Protein AF-A0A6A1UNX5-F1 (afdb_monomer)

Radius of gyration: 16.28 Å; Cα contacts (8 Å, |Δi|>4): 36; chains: 1; bounding box: 30×56×42 Å

Mean predicted aligned error: 11.14 Å

Solvent-accessible surface area (backbone atoms only — not comparable to full-atom values): 4868 Å² total; per-residue (Å²): 138,88,80,82,87,82,77,85,83,75,88,81,65,91,84,60,61,74,75,61,78,50,74,69,37,51,51,30,41,56,50,31,50,66,76,36,44,93,85,38,82,64,33,52,59,56,29,22,73,54,15,80,91,45,48,46,68,53,53,51,51,52,49,50,51,49,54,46,54,68,62,53,70,78,71,83,126

Secondary structure (DSSP, 8-state):
-------------TTTTTTPPPHHHHHHHHHHHHHS-TTSTTHHHHHHHHSTT--HHHHHHHHHHHHHHHHHTT---

Sequence (77 aa):
MNTSDASPANGVSSSSEQEVWFAVQERALVQALKTFPKEANQRWERVAAAVPGKTVNQCKKKFALLKESFRNKKNVV

Structure (mmCIF, N/CA/C/O backbone):
data_AF-A0A6A1UNX5-F1
#
_entry.id   AF-A0A6A1UNX5-F1
#
loop_
_atom_site.group_PDB
_atom_site.id
_atom_site.type_symbol
_atom_site.label_atom_id
_atom_site.label_alt_id
_atom_site.label_comp_id
_atom_site.label_asym_id
_atom_site.label_entity_id
_atom_site.label_seq_id
_atom_site.pdbx_PDB_ins_code
_atom_site.Cartn_x
_atom_site.Cartn_y
_atom_site.Cartn_z
_atom_site.occupancy
_atom_site.B_iso_or_equiv
_atom_site.auth_seq_id
_atom_site.auth_comp_id
_atom_site.auth_asym_id
_atom_site.auth_atom_id
_atom_site.pdbx_PDB_model_num
ATOM 1 N N . MET A 1 1 ? 6.626 -28.777 -27.544 1.00 39.03 1 MET A N 1
ATOM 2 C CA . MET A 1 1 ? 7.986 -28.780 -26.966 1.00 39.03 1 MET A CA 1
ATOM 3 C C . MET A 1 1 ? 8.187 -27.451 -26.268 1.00 39.03 1 MET A C 1
ATOM 5 O O . MET A 1 1 ? 7.848 -26.421 -26.831 1.00 39.03 1 MET A O 1
ATOM 9 N N . ASN A 1 2 ? 8.577 -27.535 -25.003 1.00 41.47 2 ASN A N 1
ATOM 10 C CA . ASN A 1 2 ? 8.661 -26.472 -24.014 1.00 41.47 2 ASN A CA 1
ATOM 11 C C . ASN A 1 2 ? 9.928 -25.628 -24.209 1.00 41.47 2 ASN A C 1
ATOM 13 O O . ASN A 1 2 ? 11.011 -26.207 -24.205 1.00 41.47 2 ASN A O 1
ATOM 17 N N . THR A 1 3 ? 9.800 -24.300 -24.237 1.00 44.44 3 THR A N 1
ATOM 18 C CA . THR A 1 3 ? 10.895 -23.407 -23.829 1.00 44.44 3 THR A CA 1
ATOM 19 C C . THR A 1 3 ? 10.317 -22.256 -23.020 1.00 44.44 3 THR A C 1
ATOM 21 O O . THR A 1 3 ? 9.908 -21.218 -23.534 1.00 44.44 3 THR A O 1
ATOM 24 N N . SER A 1 4 ? 10.214 -22.517 -21.723 1.00 55.31 4 SER A N 1
ATOM 25 C CA . SER A 1 4 ? 10.261 -21.511 -20.672 1.00 55.31 4 SER A CA 1
ATOM 26 C C . SER A 1 4 ? 11.590 -20.747 -20.740 1.00 55.31 4 SER A C 1
ATOM 28 O O . SER A 1 4 ? 12.584 -21.307 -21.193 1.00 55.31 4 SER A O 1
ATOM 30 N N . ASP A 1 5 ? 11.587 -19.549 -20.158 1.00 48.47 5 ASP A N 1
ATOM 31 C CA . ASP A 1 5 ? 12.742 -18.709 -19.805 1.00 48.47 5 ASP A CA 1
ATOM 32 C C . ASP A 1 5 ? 13.151 -17.617 -20.805 1.00 48.47 5 ASP A C 1
ATOM 34 O O . ASP A 1 5 ? 13.798 -17.853 -21.818 1.00 48.47 5 ASP A O 1
ATOM 38 N N . ALA A 1 6 ? 12.806 -16.383 -20.438 1.00 47.50 6 ALA A N 1
ATOM 39 C CA . ALA A 1 6 ? 13.796 -15.318 -20.339 1.00 47.50 6 ALA A CA 1
ATOM 40 C C . ALA A 1 6 ? 13.24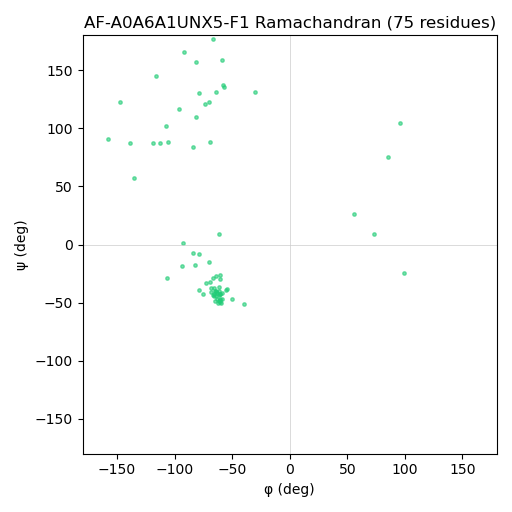4 -14.243 -19.395 1.00 47.50 6 ALA A C 1
ATOM 42 O O . ALA A 1 6 ? 12.517 -13.325 -19.782 1.00 47.50 6 ALA A O 1
ATOM 43 N N . SER A 1 7 ? 13.570 -14.403 -18.117 1.00 54.06 7 SER A N 1
ATOM 44 C CA . SER A 1 7 ? 13.520 -13.327 -17.131 1.00 54.06 7 SER A CA 1
ATOM 45 C C . SER A 1 7 ? 14.406 -12.161 -17.588 1.00 54.06 7 SER A C 1
ATOM 47 O O . SER A 1 7 ? 15.569 -12.403 -17.909 1.00 54.06 7 SER A O 1
ATOM 49 N N . PRO A 1 8 ? 13.980 -10.889 -17.514 1.00 56.00 8 PRO A N 1
ATOM 50 C CA . PRO A 1 8 ? 14.934 -9.805 -17.399 1.00 56.00 8 PRO A CA 1
ATOM 51 C C . PRO A 1 8 ? 15.294 -9.672 -15.917 1.00 56.00 8 PRO A C 1
ATOM 53 O O . PRO A 1 8 ? 14.732 -8.864 -15.179 1.00 56.00 8 PRO A O 1
ATOM 56 N N . ALA A 1 9 ? 16.244 -10.495 -15.477 1.00 58.56 9 ALA A N 1
ATOM 57 C CA . ALA A 1 9 ? 17.093 -10.136 -14.354 1.00 58.56 9 ALA A CA 1
ATOM 58 C C . ALA A 1 9 ? 17.997 -8.992 -14.83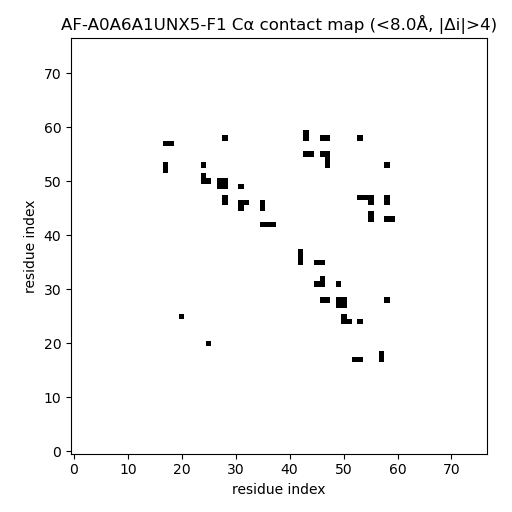3 1.00 58.56 9 ALA A C 1
ATOM 60 O O . ALA A 1 9 ? 19.077 -9.230 -15.362 1.00 58.56 9 ALA A O 1
ATOM 61 N N . ASN A 1 10 ? 17.532 -7.750 -14.700 1.00 58.12 10 ASN A N 1
ATOM 62 C CA . ASN A 1 10 ? 18.393 -6.586 -14.859 1.00 58.12 10 ASN A CA 1
ATOM 63 C C . 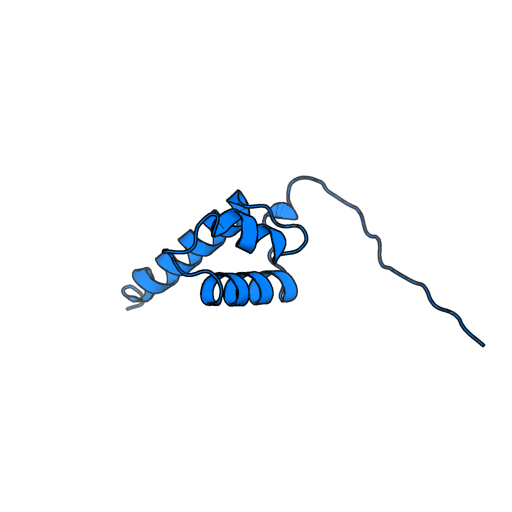ASN A 1 10 ? 18.660 -6.015 -13.469 1.00 58.12 10 ASN A C 1
ATOM 65 O O . ASN A 1 10 ? 17.902 -5.199 -12.956 1.00 58.12 10 ASN A O 1
ATOM 69 N N . GLY A 1 11 ? 19.710 -6.523 -12.828 1.00 67.94 11 GLY A N 1
ATOM 70 C CA . GLY A 1 11 ? 20.267 -5.899 -11.642 1.00 67.94 11 GLY A CA 1
ATOM 71 C C . GLY A 1 11 ? 21.185 -4.762 -12.060 1.00 67.94 11 GLY A C 1
ATOM 72 O O . GLY A 1 11 ? 22.271 -5.038 -12.555 1.00 67.94 11 GLY A O 1
ATOM 73 N N . VAL A 1 12 ? 20.785 -3.509 -11.816 1.00 47.03 12 VAL A N 1
ATOM 74 C CA . VAL A 1 12 ? 21.718 -2.382 -11.672 1.00 47.03 12 VAL A CA 1
ATOM 75 C C . VAL A 1 12 ? 21.153 -1.366 -10.670 1.00 47.03 12 VAL A C 1
ATOM 77 O O . VAL A 1 12 ? 20.109 -0.766 -10.893 1.00 47.03 12 VAL A O 1
ATOM 80 N N . SER A 1 13 ? 21.943 -1.109 -9.625 1.00 44.88 13 SER A N 1
ATOM 81 C CA . SER A 1 13 ? 21.856 0.014 -8.677 1.00 44.88 13 SER A CA 1
ATOM 82 C C . SER A 1 13 ? 20.916 -0.108 -7.470 1.00 44.88 13 SER A C 1
ATOM 84 O O . SER A 1 13 ? 19.898 0.572 -7.313 1.00 44.88 13 SER A O 1
ATOM 86 N N . SER A 1 14 ? 21.397 -0.910 -6.517 1.00 53.72 14 SER A N 1
ATOM 87 C CA . SER A 1 14 ? 21.192 -0.744 -5.079 1.00 53.72 14 SER A CA 1
ATOM 88 C C . SER A 1 14 ? 21.036 0.731 -4.670 1.00 53.72 14 SER A C 1
ATOM 90 O O . SER A 1 14 ? 21.870 1.570 -4.996 1.00 53.72 14 SER A O 1
ATOM 92 N N . SER A 1 15 ? 19.990 1.003 -3.885 1.00 50.31 15 SER A N 1
ATOM 93 C CA . SER A 1 15 ? 19.657 2.250 -3.167 1.00 50.31 15 SER A CA 1
ATOM 94 C C . SER A 1 15 ? 18.628 3.209 -3.801 1.00 50.31 15 SER A C 1
ATOM 96 O O . SER A 1 15 ? 17.934 3.886 -3.045 1.00 50.31 15 SER A O 1
ATOM 98 N N . SER A 1 16 ? 18.395 3.222 -5.123 1.00 52.66 16 SER A N 1
ATOM 99 C CA . SER A 1 16 ? 17.414 4.159 -5.736 1.00 52.66 16 SER A CA 1
ATOM 100 C C . SER A 1 16 ? 16.097 3.514 -6.196 1.00 52.66 16 SER A C 1
ATOM 102 O O . SER A 1 16 ? 15.039 4.138 -6.115 1.00 52.66 16 SER A O 1
ATOM 104 N N . GLU A 1 17 ? 16.099 2.233 -6.577 1.00 53.56 17 GLU A N 1
ATOM 105 C CA . GLU A 1 17 ? 14.874 1.502 -6.971 1.00 53.56 17 GLU A CA 1
ATOM 106 C C . GLU A 1 17 ? 13.924 1.216 -5.795 1.00 53.56 17 GLU A C 1
ATOM 108 O O . GLU A 1 17 ? 12.740 0.902 -5.952 1.00 53.56 17 GLU A O 1
ATOM 113 N N . GLN A 1 18 ? 14.430 1.366 -4.574 1.00 58.47 18 GLN A N 1
ATOM 11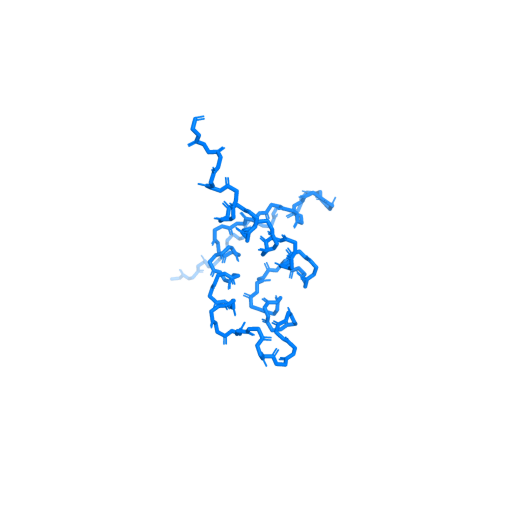4 C CA . GLN A 1 18 ? 13.660 1.203 -3.351 1.00 58.47 18 GLN A CA 1
ATOM 115 C C . GLN A 1 18 ? 12.535 2.241 -3.222 1.00 58.47 18 GLN A C 1
ATOM 117 O O . GLN A 1 18 ? 11.491 1.929 -2.643 1.00 58.47 18 GLN A O 1
ATOM 122 N N . GLU A 1 19 ? 12.681 3.422 -3.829 1.00 67.75 19 GLU A N 1
ATOM 123 C CA . GLU A 1 19 ? 11.650 4.465 -3.817 1.00 67.75 19 GLU A CA 1
ATOM 124 C C . GLU A 1 19 ? 10.714 4.425 -5.037 1.00 67.75 19 GLU A C 1
ATOM 126 O O . GLU A 1 19 ? 9.590 4.920 -4.958 1.00 67.75 19 GLU A O 1
ATOM 131 N N . VAL A 1 20 ? 11.105 3.766 -6.133 1.00 81.06 20 VAL A N 1
ATOM 132 C CA . VAL A 1 20 ? 10.263 3.632 -7.333 1.00 81.06 20 VAL A CA 1
ATOM 133 C C . VAL A 1 20 ? 9.126 2.641 -7.065 1.00 81.06 20 VAL A C 1
ATOM 135 O O . VAL A 1 20 ? 9.367 1.486 -6.716 1.00 81.06 20 VAL A O 1
ATOM 138 N N . TRP A 1 21 ? 7.873 3.089 -7.192 1.00 86.00 21 TRP A N 1
ATOM 139 C CA . TRP A 1 21 ? 6.680 2.251 -7.021 1.00 86.00 21 TRP A CA 1
ATOM 140 C C . TRP A 1 21 ? 6.180 1.756 -8.373 1.00 86.00 21 TRP A C 1
ATOM 142 O O . TR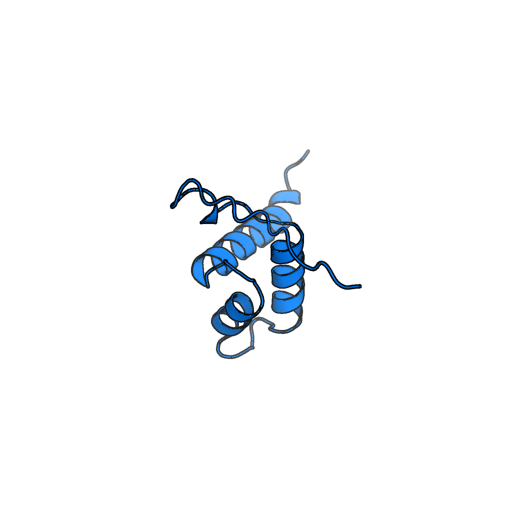P A 1 21 ? 5.729 2.549 -9.195 1.00 86.00 21 TRP A O 1
ATOM 152 N N . PHE A 1 22 ? 6.198 0.443 -8.581 1.00 88.00 22 PHE A N 1
ATOM 153 C CA . PHE A 1 22 ? 5.601 -0.166 -9.767 1.00 88.00 22 PHE A CA 1
ATOM 154 C C . PHE A 1 22 ? 4.086 -0.339 -9.605 1.00 88.00 22 PHE A C 1
ATOM 156 O O . PHE A 1 22 ? 3.576 -0.463 -8.489 1.00 88.00 22 PHE A O 1
ATOM 163 N N . ALA A 1 23 ? 3.358 -0.432 -10.723 1.00 88.06 23 ALA A N 1
ATOM 164 C CA . ALA A 1 23 ? 1.900 -0.584 -10.717 1.00 88.06 23 ALA A CA 1
ATOM 165 C C . ALA A 1 23 ? 1.423 -1.783 -9.874 1.00 88.06 23 ALA A C 1
ATOM 167 O O . ALA A 1 23 ? 0.424 -1.685 -9.164 1.00 88.06 23 ALA A O 1
ATOM 168 N N . VAL A 1 24 ? 2.155 -2.902 -9.904 1.00 89.81 24 VAL A N 1
ATOM 169 C CA . VAL A 1 24 ? 1.861 -4.089 -9.081 1.00 89.81 24 VAL A CA 1
ATOM 170 C C . VAL A 1 24 ? 2.009 -3.788 -7.588 1.00 89.81 24 VAL A C 1
ATOM 172 O O . VAL A 1 24 ? 1.132 -4.143 -6.804 1.00 89.81 24 VAL A O 1
ATOM 175 N N . GLN A 1 25 ? 3.074 -3.089 -7.192 1.00 91.75 25 GLN A N 1
ATOM 176 C CA . GLN A 1 25 ? 3.335 -2.741 -5.794 1.00 91.75 25 GLN A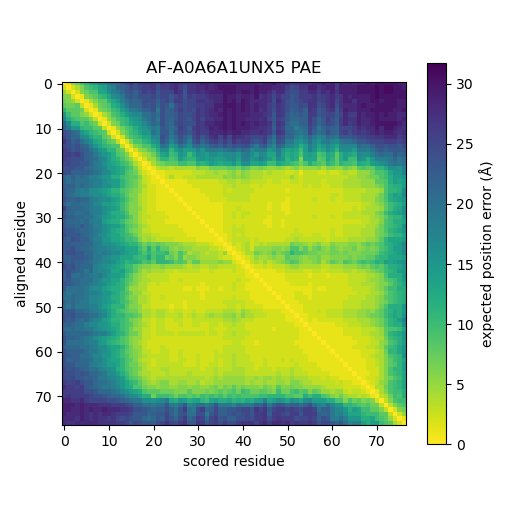 CA 1
ATOM 177 C C . GLN A 1 25 ? 2.322 -1.727 -5.263 1.00 91.75 25 GLN A C 1
ATOM 179 O O . GLN A 1 25 ? 1.848 -1.858 -4.139 1.00 91.75 25 GLN A O 1
ATOM 184 N N . GLU A 1 26 ? 1.961 -0.726 -6.067 1.00 90.19 26 GLU A N 1
ATOM 185 C CA . GLU A 1 26 ? 0.978 0.280 -5.669 1.00 90.19 26 GLU A CA 1
ATOM 186 C C . GLU A 1 26 ? -0.418 -0.334 -5.511 1.00 90.19 26 GLU A C 1
ATOM 188 O O . GLU A 1 26 ? -1.084 -0.105 -4.499 1.00 90.19 26 GLU A O 1
ATOM 193 N N . ARG A 1 27 ? -0.832 -1.197 -6.450 1.00 91.56 27 ARG A N 1
ATOM 194 C CA . ARG A 1 27 ? -2.077 -1.971 -6.331 1.00 91.56 27 ARG A CA 1
ATOM 195 C C . ARG A 1 27 ? -2.066 -2.840 -5.077 1.00 91.56 27 ARG A C 1
ATOM 197 O O . ARG A 1 27 ? -3.036 -2.809 -4.322 1.00 91.56 27 ARG A O 1
ATOM 204 N N . ALA A 1 28 ? -0.974 -3.562 -4.831 1.00 93.88 28 ALA A N 1
ATOM 205 C CA . ALA A 1 28 ? -0.821 -4.396 -3.646 1.00 93.88 28 ALA A CA 1
ATOM 206 C C . ALA A 1 28 ? -0.895 -3.580 -2.345 1.00 93.88 28 ALA A C 1
ATOM 208 O O . ALA A 1 28 ? -1.607 -3.972 -1.425 1.00 93.88 28 ALA A O 1
ATOM 209 N N . LEU A 1 29 ? -0.253 -2.406 -2.286 1.00 92.94 29 LEU A N 1
ATOM 210 C CA . LEU A 1 29 ? -0.311 -1.515 -1.126 1.00 92.94 29 LEU A CA 1
ATOM 211 C C . LEU A 1 29 ? -1.744 -1.050 -0.864 1.00 92.94 29 LEU A C 1
ATOM 213 O O . LEU A 1 29 ? -2.216 -1.127 0.267 1.00 92.94 29 LEU A O 1
ATOM 217 N N . VAL A 1 30 ? -2.452 -0.580 -1.892 1.00 91.69 30 VAL A N 1
ATOM 218 C CA . VAL A 1 30 ? -3.834 -0.102 -1.748 1.00 91.69 30 VAL A CA 1
ATOM 219 C C . VAL A 1 30 ? -4.763 -1.231 -1.304 1.00 91.69 30 VAL A C 1
ATOM 221 O O . VAL A 1 30 ? -5.595 -1.015 -0.424 1.00 91.69 30 VAL A O 1
ATOM 224 N N . GLN A 1 31 ? -4.615 -2.432 -1.868 1.00 94.25 31 GLN A N 1
ATOM 225 C CA . GLN A 1 31 ? -5.379 -3.608 -1.443 1.00 94.25 31 GLN A CA 1
ATOM 226 C C . GLN A 1 31 ? -5.071 -3.967 0.012 1.00 94.25 31 GLN A C 1
ATOM 228 O O . GLN A 1 31 ? -5.986 -4.047 0.826 1.00 94.25 31 GLN A O 1
ATOM 233 N N . ALA A 1 32 ? -3.795 -4.074 0.378 1.00 94.12 32 ALA A N 1
ATOM 234 C CA . ALA A 1 32 ? -3.392 -4.402 1.739 1.00 94.12 32 ALA A CA 1
ATOM 235 C C . ALA A 1 32 ? -3.866 -3.354 2.759 1.00 94.12 32 ALA A C 1
ATOM 237 O O . ALA A 1 32 ? -4.288 -3.706 3.855 1.00 94.12 32 ALA A O 1
ATOM 238 N N . LEU A 1 33 ? -3.870 -2.066 2.404 1.00 92.06 33 LEU A N 1
ATOM 239 C CA . LEU A 1 33 ? -4.394 -0.999 3.261 1.00 92.06 33 LEU A CA 1
ATOM 240 C C . LEU A 1 33 ? -5.911 -1.078 3.474 1.00 92.06 33 LEU A C 1
ATOM 242 O O . LEU A 1 33 ? -6.376 -0.619 4.519 1.00 92.06 33 LEU A O 1
ATOM 246 N N . LYS A 1 34 ? -6.664 -1.620 2.506 1.00 90.50 34 LYS A N 1
ATOM 247 C CA . LYS A 1 34 ? -8.103 -1.900 2.635 1.00 90.50 34 LYS A CA 1
ATOM 248 C C . LYS A 1 34 ? -8.353 -3.139 3.493 1.00 90.50 34 LYS A C 1
ATOM 250 O O . LYS A 1 34 ? -9.230 -3.107 4.347 1.00 90.50 34 LYS A O 1
ATOM 255 N N . THR A 1 35 ? -7.565 -4.193 3.292 1.00 93.19 35 THR A N 1
ATOM 256 C CA . THR A 1 35 ? -7.661 -5.450 4.050 1.00 93.19 35 THR A CA 1
ATOM 257 C C . THR A 1 35 ? -7.247 -5.277 5.510 1.00 93.19 35 THR A C 1
ATOM 259 O O . THR A 1 35 ? -7.845 -5.870 6.402 1.00 93.19 35 THR A O 1
ATOM 262 N N . PHE A 1 36 ? -6.229 -4.454 5.766 1.00 91.12 36 PHE A N 1
ATOM 263 C CA . PHE A 1 36 ? -5.693 -4.193 7.098 1.00 91.12 36 PHE A CA 1
ATOM 264 C C . PHE A 1 36 ? -5.988 -2.736 7.492 1.00 91.12 36 PHE A C 1
ATOM 266 O O . PHE A 1 36 ? -5.158 -1.848 7.242 1.00 91.12 36 PHE A O 1
ATOM 273 N N . PRO A 1 37 ? -7.168 -2.458 8.088 1.00 85.88 37 PRO A N 1
ATOM 274 C CA . PRO A 1 37 ? -7.513 -1.132 8.593 1.00 85.88 37 PRO A CA 1
ATOM 275 C C . PRO A 1 37 ? -6.627 -0.741 9.785 1.00 85.88 37 PRO A C 1
ATOM 277 O O . PRO A 1 37 ? -5.768 -1.499 10.232 1.00 85.88 37 PRO A O 1
ATOM 280 N N . LYS A 1 38 ? -6.793 0.483 10.301 1.00 84.19 38 LYS A N 1
ATOM 281 C CA . LYS A 1 38 ? -5.953 1.020 11.391 1.00 84.19 38 LYS A CA 1
ATOM 282 C C . LYS A 1 38 ? -6.020 0.192 12.684 1.00 84.19 38 LYS A C 1
ATOM 284 O O . LYS A 1 38 ? -5.052 0.216 13.430 1.00 84.19 38 LYS A O 1
ATOM 289 N N . GLU A 1 39 ? -7.117 -0.528 12.916 1.00 85.25 39 GLU A N 1
ATOM 290 C CA . GLU A 1 39 ? -7.295 -1.421 14.070 1.00 85.25 39 GLU A CA 1
ATOM 291 C C . GLU A 1 39 ? -6.585 -2.777 13.922 1.00 85.25 39 GLU A C 1
ATOM 293 O O . GLU A 1 39 ? -6.530 -3.550 14.875 1.00 85.25 39 GLU A O 1
ATOM 298 N N . ALA A 1 40 ? -6.033 -3.092 12.745 1.00 84.56 40 ALA A N 1
ATOM 299 C CA . ALA A 1 40 ? -5.348 -4.359 12.536 1.00 84.56 40 ALA A CA 1
ATOM 300 C C . ALA A 1 40 ? -4.022 -4.408 13.315 1.00 84.56 40 ALA A C 1
ATOM 302 O O . ALA A 1 40 ? -3.107 -3.611 13.082 1.00 84.56 40 ALA A O 1
ATOM 303 N N . ASN A 1 41 ? -3.885 -5.409 14.188 1.00 86.62 41 ASN A N 1
ATOM 304 C CA . ASN A 1 41 ? -2.601 -5.753 14.792 1.00 86.62 41 ASN A CA 1
ATOM 305 C C . ASN A 1 41 ? -1.582 -6.084 13.698 1.00 86.62 41 ASN A C 1
ATOM 307 O O . ASN A 1 41 ? -1.906 -6.760 12.718 1.00 86.62 41 ASN A O 1
ATOM 311 N N . GLN A 1 42 ? -0.354 -5.582 13.850 1.00 90.69 42 GLN A N 1
ATOM 312 C CA . GLN A 1 42 ? 0.728 -5.791 12.880 1.00 90.69 42 GLN A CA 1
ATOM 313 C C . GLN A 1 42 ? 0.375 -5.340 11.452 1.00 90.69 42 GLN A C 1
ATOM 315 O O . GLN A 1 42 ? 0.942 -5.838 10.478 1.00 90.69 42 GLN A O 1
ATOM 320 N N . ARG A 1 43 ? -0.547 -4.370 11.309 1.00 92.69 43 ARG A N 1
ATOM 321 C CA . ARG A 1 43 ? -1.002 -3.816 10.023 1.00 92.69 43 ARG A CA 1
ATOM 322 C C . ARG A 1 43 ? 0.139 -3.648 9.030 1.00 92.69 43 ARG A C 1
ATOM 324 O O . ARG A 1 43 ? 0.053 -4.084 7.891 1.00 92.69 43 ARG A O 1
ATOM 331 N N . TRP A 1 44 ? 1.204 -2.996 9.473 1.00 93.44 44 TRP A N 1
ATOM 332 C CA . TRP A 1 44 ? 2.307 -2.622 8.607 1.00 93.44 44 TRP A CA 1
ATOM 333 C C . TRP A 1 44 ? 3.188 -3.794 8.186 1.00 93.44 44 TRP A C 1
ATOM 335 O O . TRP A 1 44 ? 3.674 -3.787 7.060 1.00 93.44 44 TRP A O 1
ATOM 345 N N . GLU A 1 45 ? 3.352 -4.795 9.049 1.00 94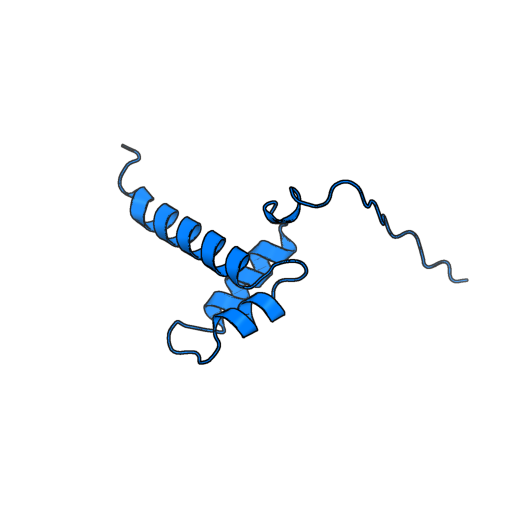.19 45 GLU A N 1
ATOM 346 C CA . GLU A 1 45 ? 4.064 -6.032 8.719 1.00 94.19 45 GLU A CA 1
ATOM 347 C C . GLU A 1 45 ? 3.292 -6.814 7.654 1.00 94.19 45 GLU A C 1
ATOM 349 O O . GLU A 1 45 ? 3.862 -7.209 6.641 1.00 94.19 45 GLU A O 1
ATOM 354 N N . ARG A 1 46 ? 1.966 -6.926 7.813 1.00 94.12 46 ARG A N 1
ATOM 355 C CA . ARG A 1 46 ? 1.091 -7.569 6.821 1.00 94.12 46 ARG A CA 1
ATOM 356 C C . ARG A 1 46 ? 1.027 -6.801 5.501 1.00 94.12 46 ARG A C 1
ATOM 358 O O . ARG A 1 46 ? 1.004 -7.411 4.438 1.00 94.12 46 ARG A O 1
ATOM 365 N N . VAL A 1 47 ? 1.030 -5.467 5.555 1.00 94.62 47 VAL A N 1
ATOM 366 C CA . VAL A 1 47 ? 1.094 -4.620 4.357 1.00 94.62 47 VAL A CA 1
ATOM 367 C C . VAL A 1 47 ? 2.406 -4.834 3.608 1.00 94.62 47 VAL A C 1
ATOM 369 O O . VAL A 1 47 ? 2.372 -5.033 2.401 1.00 94.62 47 VAL A O 1
ATOM 372 N N . ALA A 1 48 ? 3.548 -4.837 4.297 1.00 93.50 48 ALA A N 1
ATOM 373 C CA . ALA A 1 48 ? 4.834 -5.088 3.650 1.00 93.50 48 ALA A CA 1
ATOM 374 C C . ALA A 1 48 ? 4.919 -6.501 3.063 1.00 93.50 48 ALA A C 1
ATOM 376 O O . ALA A 1 48 ? 5.390 -6.661 1.944 1.00 93.50 48 ALA A O 1
ATOM 377 N N . ALA A 1 49 ? 4.390 -7.508 3.765 1.00 94.06 49 ALA A N 1
ATOM 378 C CA . ALA A 1 49 ? 4.322 -8.876 3.256 1.00 94.06 49 ALA A CA 1
ATOM 379 C C . ALA A 1 49 ? 3.490 -8.993 1.964 1.00 94.06 49 ALA A C 1
ATOM 381 O O . ALA A 1 49 ? 3.771 -9.844 1.126 1.00 94.06 49 ALA A O 1
ATOM 382 N N . ALA A 1 50 ? 2.490 -8.126 1.780 1.00 93.38 50 ALA A N 1
ATOM 383 C CA . ALA A 1 50 ? 1.678 -8.085 0.568 1.00 93.38 50 ALA A CA 1
ATOM 384 C C . ALA A 1 50 ? 2.331 -7.305 -0.589 1.00 93.38 50 ALA A C 1
ATOM 386 O O . ALA A 1 50 ? 1.903 -7.464 -1.731 1.00 93.38 50 ALA A O 1
ATOM 387 N N . VAL A 1 51 ? 3.338 -6.460 -0.329 1.00 92.44 51 VAL A N 1
ATOM 388 C CA . VAL A 1 51 ? 3.971 -5.605 -1.346 1.00 92.44 51 VAL A CA 1
ATOM 389 C C . VAL A 1 51 ? 5.370 -6.138 -1.684 1.00 92.44 51 VAL A C 1
ATOM 391 O O . VAL A 1 51 ? 6.327 -5.878 -0.952 1.00 92.44 51 VAL A O 1
ATOM 394 N N . PRO A 1 52 ? 5.540 -6.844 -2.815 1.00 87.19 52 PRO A N 1
ATOM 395 C CA . PRO A 1 52 ? 6.812 -7.472 -3.151 1.00 87.19 52 PRO A CA 1
ATOM 396 C C . PRO A 1 52 ? 7.915 -6.430 -3.360 1.00 87.19 52 PRO A C 1
ATOM 398 O O . PRO A 1 52 ? 7.741 -5.446 -4.084 1.00 87.19 52 PRO A O 1
ATOM 401 N N . GLY A 1 53 ? 9.066 -6.652 -2.725 1.00 87.44 53 GLY A N 1
ATOM 402 C CA . GLY A 1 53 ? 10.239 -5.784 -2.848 1.00 87.44 53 GLY A CA 1
ATOM 403 C C . GLY A 1 53 ? 10.124 -4.435 -2.130 1.00 87.44 53 GLY A C 1
ATOM 404 O O . GLY A 1 53 ? 10.998 -3.588 -2.318 1.00 87.44 53 GLY A O 1
ATOM 405 N N . LYS A 1 54 ? 9.082 -4.212 -1.312 1.00 90.31 54 LYS A N 1
ATOM 406 C CA . LYS A 1 54 ? 8.964 -3.019 -0.463 1.00 90.31 54 LYS A CA 1
ATOM 407 C C . LYS A 1 54 ? 8.975 -3.378 1.012 1.00 90.31 54 LYS A C 1
ATOM 409 O O . LYS A 1 54 ? 8.443 -4.393 1.444 1.00 90.31 54 LYS A O 1
ATOM 414 N N . THR A 1 55 ? 9.579 -2.503 1.803 1.00 91.88 55 THR A N 1
ATOM 415 C CA . THR A 1 55 ? 9.665 -2.680 3.254 1.00 91.88 55 THR A CA 1
ATOM 416 C C . THR A 1 55 ? 8.507 -2.000 3.976 1.00 91.88 55 THR A C 1
ATOM 418 O O . THR A 1 55 ? 7.821 -1.124 3.437 1.00 91.88 55 THR A O 1
ATOM 421 N N . VAL A 1 56 ? 8.331 -2.351 5.251 1.00 92.38 56 VAL A N 1
ATOM 422 C CA . VAL A 1 56 ? 7.375 -1.706 6.163 1.00 92.38 56 VAL A CA 1
ATOM 423 C C . VAL A 1 56 ? 7.516 -0.182 6.151 1.00 92.38 56 VAL A C 1
ATOM 425 O O . VAL A 1 56 ? 6.518 0.531 6.020 1.00 92.38 56 VAL A O 1
ATOM 428 N N . ASN A 1 57 ? 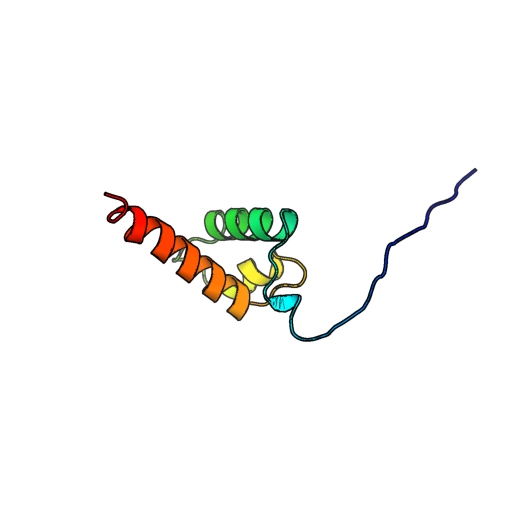8.745 0.331 6.251 1.00 91.50 57 ASN A N 1
ATOM 429 C CA . ASN A 1 57 ? 8.992 1.772 6.270 1.00 91.50 57 ASN A CA 1
ATOM 430 C C . ASN A 1 57 ? 8.601 2.447 4.951 1.00 91.50 57 ASN A C 1
ATOM 432 O O . ASN A 1 57 ? 7.999 3.519 4.975 1.00 91.50 57 ASN A O 1
ATOM 436 N N . GLN A 1 58 ? 8.872 1.814 3.809 1.00 91.38 58 GLN A N 1
ATOM 437 C CA . GLN A 1 58 ? 8.477 2.348 2.503 1.00 91.38 58 GLN A CA 1
ATOM 438 C C . GLN A 1 58 ? 6.954 2.379 2.344 1.00 91.38 58 GLN A C 1
ATOM 440 O O . GLN A 1 58 ? 6.405 3.389 1.902 1.00 91.38 58 GLN A O 1
ATOM 445 N N . CYS A 1 59 ? 6.258 1.323 2.776 1.00 91.94 59 CYS A N 1
ATOM 446 C CA . CYS A 1 59 ? 4.795 1.269 2.761 1.00 91.94 59 CYS A CA 1
ATOM 447 C C . CYS A 1 59 ? 4.177 2.368 3.639 1.00 91.94 59 CYS A C 1
ATOM 449 O O . CYS A 1 59 ? 3.250 3.058 3.212 1.00 91.94 59 CYS A O 1
ATOM 451 N N . LYS A 1 60 ? 4.730 2.582 4.842 1.00 91.56 60 LYS A N 1
ATOM 452 C CA . LYS A 1 60 ? 4.336 3.677 5.743 1.00 91.56 60 LYS A CA 1
ATOM 453 C C . LYS A 1 60 ? 4.555 5.050 5.101 1.00 91.56 60 LYS A C 1
ATOM 455 O O . LYS A 1 60 ? 3.636 5.866 5.115 1.00 91.56 60 LYS A O 1
ATOM 460 N N . LYS A 1 61 ? 5.734 5.291 4.508 1.00 90.88 61 LYS A N 1
ATOM 461 C CA . LYS A 1 61 ? 6.078 6.555 3.830 1.00 90.88 61 LYS A CA 1
ATOM 462 C C . LYS A 1 61 ? 5.114 6.842 2.677 1.00 90.88 61 LYS A C 1
ATOM 464 O O . LYS A 1 61 ? 4.508 7.908 2.640 1.00 90.88 61 LYS A O 1
ATOM 469 N N . LYS A 1 62 ? 4.893 5.874 1.783 1.00 88.69 62 LYS A N 1
ATOM 470 C CA . LYS A 1 62 ? 3.956 6.015 0.655 1.00 88.69 62 LYS A CA 1
ATOM 471 C C . LYS A 1 62 ? 2.523 6.257 1.133 1.00 88.69 62 LYS A C 1
ATOM 473 O O . LYS A 1 62 ? 1.842 7.110 0.579 1.00 88.69 62 LYS A O 1
ATOM 478 N N . PHE A 1 63 ? 2.073 5.580 2.192 1.00 89.38 63 PHE A N 1
ATOM 479 C CA . PHE A 1 63 ? 0.757 5.844 2.779 1.00 89.38 63 PHE A CA 1
ATOM 480 C C . PHE A 1 63 ? 0.633 7.254 3.369 1.00 89.38 63 PHE A C 1
ATOM 482 O O . PHE A 1 63 ? -0.406 7.889 3.196 1.00 89.38 63 PHE A O 1
ATOM 489 N N . ALA A 1 64 ? 1.669 7.750 4.050 1.00 89.06 64 ALA A N 1
ATOM 490 C CA . ALA A 1 64 ? 1.691 9.116 4.564 1.00 89.06 64 ALA A CA 1
ATOM 491 C C . ALA A 1 64 ? 1.575 10.138 3.423 1.00 89.06 64 ALA A C 1
ATOM 493 O O . ALA A 1 64 ? 0.700 10.997 3.482 1.00 89.06 64 ALA A O 1
ATOM 494 N N . LEU A 1 65 ? 2.352 9.963 2.347 1.00 86.50 65 LEU A N 1
ATOM 495 C CA . LEU A 1 65 ? 2.277 10.798 1.142 1.00 86.50 65 LEU A CA 1
ATOM 496 C C . LEU A 1 65 ? 0.898 10.744 0.478 1.00 86.50 65 LEU A C 1
ATOM 498 O O . LEU A 1 65 ? 0.368 11.777 0.082 1.00 86.50 65 LEU A O 1
ATOM 502 N N . LEU A 1 66 ? 0.282 9.560 0.379 1.00 85.62 66 LEU A N 1
ATOM 503 C CA . LEU A 1 66 ? -1.084 9.425 -0.133 1.00 85.62 66 LEU A CA 1
ATOM 504 C C . LEU A 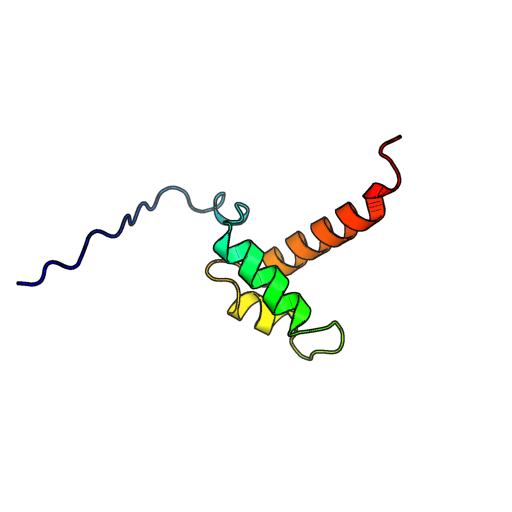1 66 ? -2.067 10.205 0.747 1.00 85.62 66 LEU A C 1
ATOM 506 O O . LEU A 1 66 ? -2.844 11.002 0.229 1.00 85.62 66 LEU A O 1
ATOM 510 N N . LYS A 1 67 ? -2.013 10.031 2.075 1.00 85.00 67 LYS A N 1
ATOM 511 C CA . LYS A 1 67 ? -2.866 10.767 3.024 1.00 85.00 67 LYS A CA 1
ATOM 512 C C . LYS A 1 67 ? -2.685 12.277 2.926 1.00 85.00 67 LYS A C 1
ATOM 514 O O . LYS A 1 67 ? -3.682 12.993 2.990 1.00 85.00 67 LYS A O 1
ATOM 519 N N . GLU A 1 68 ? -1.449 12.740 2.795 1.00 84.31 68 GLU A N 1
ATOM 520 C CA . GLU A 1 68 ? -1.129 14.151 2.600 1.00 84.31 68 GLU A CA 1
ATOM 521 C C . GLU A 1 68 ? -1.681 14.639 1.261 1.00 84.31 68 GLU A C 1
ATOM 523 O O . GLU A 1 68 ? -2.463 15.573 1.238 1.00 84.31 68 GLU A O 1
ATOM 528 N N . SER A 1 69 ? -1.457 13.919 0.162 1.00 79.88 69 SER A N 1
ATOM 529 C CA . SER A 1 69 ? -2.024 14.247 -1.156 1.00 79.88 69 SER A CA 1
ATOM 530 C C . SER A 1 69 ? -3.558 14.357 -1.139 1.00 79.88 69 SER A C 1
ATOM 532 O O . SER A 1 69 ? -4.131 15.251 -1.761 1.00 79.88 69 SER A O 1
ATOM 534 N N . PHE A 1 70 ? -4.252 13.479 -0.402 1.00 77.56 70 PHE A N 1
ATOM 535 C CA . PHE A 1 70 ? -5.706 13.569 -0.207 1.00 77.56 70 PHE A CA 1
ATOM 536 C C . PHE A 1 70 ? -6.121 14.769 0.654 1.00 77.56 70 PHE A C 1
ATOM 538 O O . PHE A 1 70 ? -7.195 15.326 0.440 1.00 77.56 70 PHE A O 1
ATOM 545 N N . ARG A 1 71 ? -5.295 15.176 1.623 1.00 75.00 71 ARG A N 1
ATOM 546 C CA . ARG A 1 71 ? -5.550 16.332 2.495 1.00 75.00 71 ARG A CA 1
ATOM 547 C C . ARG A 1 71 ? -5.238 17.661 1.795 1.00 75.00 71 ARG A C 1
ATOM 549 O O . ARG A 1 71 ? -5.989 18.619 1.950 1.00 75.00 71 ARG A O 1
ATOM 556 N N . ASN A 1 72 ? -4.169 17.698 1.007 1.00 59.81 72 ASN A N 1
ATOM 557 C CA . ASN A 1 72 ? -3.625 18.869 0.323 1.00 59.81 72 ASN A CA 1
ATOM 558 C C . ASN A 1 72 ? -4.310 19.161 -1.020 1.00 59.81 72 ASN A C 1
ATOM 560 O O . ASN A 1 72 ? -4.167 20.259 -1.545 1.00 59.81 72 ASN A O 1
ATOM 564 N N . LYS A 1 73 ? -5.195 18.274 -1.495 1.00 52.62 73 LYS A N 1
ATOM 565 C CA . LYS A 1 73 ? -6.192 18.559 -2.547 1.00 52.62 73 LYS A CA 1
ATOM 566 C C . LYS A 1 73 ? -7.221 19.653 -2.189 1.00 52.62 73 LYS A C 1
ATOM 568 O O . LYS A 1 73 ? -8.169 19.865 -2.935 1.00 52.62 73 LYS A O 1
ATOM 573 N N . LYS A 1 74 ? -7.027 20.364 -1.073 1.00 47.31 74 LYS A N 1
ATOM 574 C CA . LYS A 1 74 ? -7.704 21.623 -0.728 1.00 47.31 74 LYS A CA 1
ATOM 575 C C . LYS A 1 74 ? -6.945 22.898 -1.150 1.00 47.31 74 LYS A C 1
ATOM 577 O O . LYS A 1 74 ? -7.461 23.973 -0.885 1.00 47.31 74 LYS A O 1
ATOM 582 N N . ASN A 1 75 ? -5.777 22.808 -1.798 1.00 45.59 75 ASN A N 1
ATOM 583 C CA . ASN A 1 75 ? -5.054 23.974 -2.340 1.00 45.59 75 ASN A CA 1
ATOM 584 C C . ASN A 1 75 ? -4.532 23.718 -3.766 1.00 45.59 75 ASN A C 1
ATOM 586 O O . ASN A 1 75 ? -3.338 23.797 -4.033 1.00 45.59 75 ASN A O 1
ATOM 590 N N . VAL A 1 76 ? -5.441 23.382 -4.678 1.00 47.47 76 VAL A N 1
ATOM 591 C CA . VAL A 1 76 ? -5.311 23.783 -6.085 1.00 47.47 76 VAL A CA 1
ATOM 592 C C . VAL A 1 76 ? -6.535 24.650 -6.346 1.00 47.47 76 VAL A C 1
ATOM 594 O O . VAL A 1 76 ? -7.608 24.141 -6.666 1.00 47.47 76 VAL A O 1
ATOM 597 N N . VAL A 1 77 ? -6.377 25.939 -6.051 1.00 38.25 77 VAL A N 1
ATOM 598 C CA . VAL A 1 77 ? -7.179 27.039 -6.591 1.00 38.25 77 VAL A CA 1
ATOM 599 C C . VAL A 1 77 ? -6.234 27.930 -7.377 1.00 38.25 77 VAL A C 1
ATOM 601 O O . VAL A 1 77 ? -5.059 28.021 -6.951 1.00 38.25 77 VAL A O 1
#

Nearest PDB structures (foldseek):
  2m2e-assembly1_A  TM=9.334E-01  e=3.874E-03  Homo sapiens
  2cjj-assembly1_A  TM=9.346E-01  e=4.684E-03  Antirrhinum majus
  4eef-assembly4_H  TM=8.558E-01  e=8.082E-02  synthetic construct
  2m0c-assembly1_A  TM=6.067E-01  e=1.686E+00  Homo sapiens
  2cra-assembly1_A  TM=5.230E-01  e=3.839E+00  Homo sapiens

pLDDT: mean 77.11, std 18.56, range [38.25, 94.62]

InterPro domains:
  IPR001005 SANT/Myb domain [PF00249] (21-63)
  IPR001005 SANT/Myb domain [PS50090] (13-63)
  IPR001005 SANT/Myb domain [SM00717] (17-69)
  IPR001005 SANT/Myb domain [cd00167] (21-67)
  IPR009057 Homedomain-like superfamily [SSF46689] (16-66)
  IPR044634 J-protein Zuotin/DnaJC2 [PTHR43999] (12-75)

Foldseek 3Di:
DDDDDDDPPDDDDDPPCQQDADPQQVVQLVVLCVVADPPRDVSLVSSQVSRPSYHSVSSVVVVVVVVVVVVCVVPPD

Organism: NCBI:txid262757